Protein AF-A0A3A4VW73-F1 (afdb_monomer_lite)

Radius of gyration: 24.34 Å; chains: 1; bounding box: 75×36×67 Å

Foldseek 3Di:
DPCPPVVVVVVVVVVVVVVVVVVVVVVVVVVVLVVVLVVLLVVLVVLQVQLVVLQVVLVVDPDVVSSVVSPVSSVVSQLSSLLSCLQRNALVSLQVQLVVLVVVAAADEDDPCLLVVLVVSVVSNCVSPPPVRHDDHDSQSSSCSNVSNYHPDPPVPDCPPVVD

Sequence (164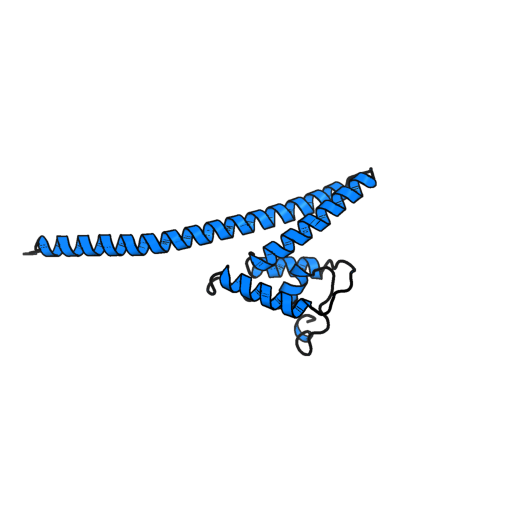 aa):
MNMSSPFVVAIVALVGVALGAIIGHFSAIEQQEQSKLLELRSSAYLLFLRGQAALQESKQQSNLEKAEELESQYRQAVKEARFQIGILGSGDEVNALAEYFLLNPPGVICTATWAVDVEIYKAMRRDLIPRKKEAEVDDARLYYLLWGNCLPPPLAGRDAKLRE

Secondary structure (DSSP, 8-state):
-----HHHHHHHHHHHHHHHHHHHHHHHHHHHHHHHHHHHHHHHHHHHHHHHHHHHHHTT-S-HHHHHHHHHHHHHHHHHHHHHHHHHS-HHHHHHHHHHHHHS----PPPTTHHHHHHHHHHHHHHHS-TTT-PPPPHHHHHHHHTTTSPPP--TTTGGGS--

pLDDT: mean 76.46, std 13.59, range [41.16, 96.38]

Structure (mmCIF, N/CA/C/O backbone):
data_AF-A0A3A4VW73-F1
#
_entry.id   AF-A0A3A4VW73-F1
#
loop_
_atom_site.group_PDB
_atom_site.id
_atom_site.type_symbol
_atom_site.label_atom_id
_atom_site.label_alt_id
_atom_site.label_comp_id
_atom_site.label_asym_id
_atom_site.label_entity_id
_atom_site.label_seq_id
_atom_site.pdbx_PDB_ins_code
_atom_site.Cartn_x
_atom_site.Cartn_y
_atom_site.Cartn_z
_atom_site.occupancy
_atom_site.B_iso_or_equiv
_atom_site.auth_seq_id
_atom_site.auth_comp_id
_atom_site.auth_asym_id
_atom_site.auth_atom_id
_atom_site.pdbx_PDB_model_num
ATOM 1 N N . MET A 1 1 ? 53.398 -2.207 -35.790 1.00 44.50 1 MET A N 1
ATOM 2 C CA . MET A 1 1 ? 53.085 -0.761 -35.818 1.00 44.50 1 MET A CA 1
ATOM 3 C C . MET A 1 1 ? 51.575 -0.623 -35.718 1.00 44.50 1 MET A C 1
ATOM 5 O O . MET A 1 1 ? 50.888 -0.899 -36.690 1.00 44.50 1 MET A O 1
ATOM 9 N N . ASN A 1 2 ? 51.057 -0.309 -34.528 1.00 50.91 2 ASN A N 1
ATOM 10 C CA . ASN A 1 2 ? 49.620 -0.129 -34.314 1.00 50.91 2 ASN A CA 1
ATOM 11 C C . ASN A 1 2 ? 49.225 1.259 -34.809 1.00 50.91 2 ASN A C 1
ATOM 13 O O . ASN A 1 2 ? 49.381 2.252 -34.107 1.00 50.91 2 ASN A O 1
ATOM 17 N N . MET A 1 3 ? 48.758 1.321 -36.051 1.00 49.94 3 MET A N 1
ATOM 18 C CA . MET A 1 3 ? 48.235 2.536 -36.657 1.00 49.94 3 MET A CA 1
ATOM 19 C C . MET A 1 3 ? 46.752 2.657 -36.290 1.00 49.94 3 MET A C 1
ATOM 21 O O . MET A 1 3 ? 45.869 2.439 -37.115 1.00 49.94 3 MET A O 1
ATOM 25 N N . SER A 1 4 ? 46.456 2.951 -35.021 1.00 58.59 4 SER A N 1
ATOM 26 C CA . SER A 1 4 ? 45.119 3.402 -34.631 1.00 58.59 4 SER A CA 1
ATOM 27 C C . SER A 1 4 ? 44.934 4.809 -35.193 1.00 58.59 4 SER A C 1
ATOM 29 O O . SER A 1 4 ? 45.374 5.787 -34.591 1.00 58.59 4 SER A O 1
ATOM 31 N N . SER A 1 5 ? 44.362 4.899 -36.397 1.00 76.06 5 SER A N 1
ATOM 32 C CA . SER A 1 5 ? 44.056 6.174 -37.046 1.00 76.06 5 SER A CA 1
ATOM 33 C C . SER A 1 5 ? 43.232 7.048 -36.088 1.00 76.06 5 SER A C 1
ATOM 35 O O . SER A 1 5 ? 42.211 6.572 -35.579 1.00 76.06 5 SER A O 1
ATOM 37 N N . PRO A 1 6 ? 43.627 8.310 -35.830 1.00 77.31 6 PRO A N 1
ATOM 38 C CA . PRO A 1 6 ? 42.919 9.204 -34.905 1.00 77.31 6 PRO A CA 1
ATOM 39 C C . PRO A 1 6 ? 41.443 9.397 -35.286 1.00 77.31 6 PRO A C 1
ATOM 41 O O . PRO A 1 6 ? 40.603 9.643 -34.426 1.00 77.31 6 PRO A O 1
ATOM 44 N N . PHE A 1 7 ? 41.105 9.196 -36.562 1.00 76.62 7 PHE A N 1
ATOM 45 C CA . PHE A 1 7 ? 39.735 9.191 -37.065 1.00 76.62 7 PHE A CA 1
ATOM 46 C C . PHE A 1 7 ? 38.893 8.024 -36.522 1.00 76.62 7 PHE A C 1
ATOM 48 O O . PHE A 1 7 ? 37.744 8.216 -36.134 1.00 76.62 7 PHE A O 1
ATOM 55 N N . VAL A 1 8 ? 39.469 6.820 -36.427 1.00 76.81 8 VAL A N 1
ATOM 56 C CA . VAL A 1 8 ? 38.787 5.642 -35.862 1.00 76.81 8 VAL A CA 1
ATOM 57 C C . VAL A 1 8 ? 38.540 5.844 -34.368 1.00 76.81 8 VAL A C 1
ATOM 59 O O . VAL A 1 8 ? 37.452 5.552 -33.881 1.00 76.81 8 VAL A O 1
ATOM 62 N N . VAL A 1 9 ? 39.514 6.416 -33.653 1.00 79.50 9 VAL A N 1
ATOM 63 C CA . VAL A 1 9 ? 39.369 6.757 -32.228 1.00 79.50 9 VAL A CA 1
ATOM 64 C C . VAL A 1 9 ? 38.261 7.795 -32.022 1.00 79.50 9 VAL A C 1
ATOM 66 O O . VAL A 1 9 ? 37.429 7.622 -31.135 1.00 79.50 9 VAL A O 1
ATOM 69 N N . ALA A 1 10 ? 38.198 8.830 -32.866 1.00 78.75 10 ALA A N 1
ATOM 70 C CA . ALA A 1 10 ? 37.158 9.854 -32.796 1.00 78.75 10 ALA A CA 1
ATOM 71 C C . ALA A 1 10 ? 35.751 9.281 -33.034 1.00 78.75 10 ALA A C 1
ATOM 73 O O . ALA A 1 10 ? 34.837 9.598 -32.280 1.00 78.75 10 ALA A O 1
ATOM 74 N N . ILE A 1 11 ? 35.577 8.395 -34.023 1.00 79.12 11 ILE A N 1
ATOM 75 C CA . ILE A 1 11 ? 34.285 7.739 -34.287 1.00 79.12 11 ILE A CA 1
ATOM 76 C C . ILE A 1 11 ? 33.868 6.858 -33.107 1.00 79.12 11 ILE A C 1
ATOM 78 O O . ILE A 1 11 ? 32.727 6.940 -32.659 1.00 79.12 11 ILE A O 1
ATOM 82 N N . VAL A 1 12 ? 34.784 6.043 -32.575 1.00 78.44 12 VAL A N 1
ATOM 83 C CA . VAL A 1 12 ? 34.495 5.170 -31.427 1.00 78.44 12 VAL A CA 1
ATOM 84 C C . VAL A 1 12 ? 34.120 5.991 -30.193 1.00 78.44 12 VAL A C 1
ATOM 86 O O . VAL A 1 12 ? 33.160 5.645 -29.507 1.00 78.44 12 VAL A O 1
ATOM 89 N N . ALA A 1 13 ? 34.811 7.104 -29.934 1.00 77.06 13 ALA A N 1
ATOM 90 C CA . ALA A 1 13 ? 34.469 8.008 -28.839 1.00 77.06 13 ALA A CA 1
ATOM 91 C C . ALA A 1 13 ? 33.074 8.630 -29.021 1.00 77.06 13 ALA A C 1
ATOM 93 O O . ALA A 1 13 ? 32.289 8.661 -28.076 1.00 77.06 13 ALA A O 1
ATOM 94 N N . LEU A 1 14 ? 32.730 9.069 -30.235 1.00 77.31 14 LEU A N 1
ATOM 95 C CA . LEU A 1 14 ? 31.435 9.689 -30.539 1.00 77.31 14 LEU A CA 1
ATOM 96 C C . LEU A 1 14 ? 30.279 8.687 -30.394 1.00 77.31 14 LEU A C 1
ATOM 98 O O . LEU A 1 14 ? 29.262 8.996 -29.774 1.00 77.31 14 LEU A O 1
ATOM 102 N N . VAL A 1 15 ? 30.466 7.460 -30.890 1.00 82.06 15 VAL A N 1
ATOM 103 C CA . VAL A 1 15 ? 29.509 6.358 -30.714 1.00 82.06 15 VAL A CA 1
ATOM 104 C C . VAL A 1 15 ? 29.377 5.982 -29.236 1.00 82.06 15 VAL A C 1
ATOM 106 O O . VAL A 1 15 ? 28.262 5.801 -28.756 1.00 82.06 15 VAL A O 1
ATOM 109 N N . GLY A 1 16 ? 30.485 5.919 -28.492 1.00 74.25 16 GLY A N 1
ATOM 110 C CA . GLY A 1 16 ? 30.476 5.641 -27.055 1.00 74.25 16 GLY A CA 1
ATOM 111 C C . GLY A 1 16 ? 29.706 6.688 -26.247 1.00 74.25 16 GLY A C 1
ATOM 112 O O . GLY A 1 16 ? 28.894 6.328 -25.397 1.00 74.25 16 GLY A O 1
ATOM 113 N N . VAL A 1 17 ? 29.893 7.977 -26.550 1.00 79.69 17 VAL A N 1
ATOM 114 C CA . VAL A 1 17 ? 29.151 9.078 -25.910 1.00 79.69 17 VAL A CA 1
ATOM 115 C C . VAL A 1 17 ? 27.664 9.023 -26.266 1.00 79.69 17 VAL A C 1
ATOM 117 O O . VAL A 1 17 ? 26.825 9.152 -25.376 1.00 79.69 17 VAL A O 1
ATOM 120 N N . ALA A 1 18 ? 27.321 8.781 -27.535 1.00 79.00 18 ALA A N 1
ATOM 121 C CA . ALA A 1 18 ? 25.930 8.675 -27.971 1.00 79.00 18 ALA A CA 1
ATOM 122 C C . ALA A 1 18 ? 25.205 7.490 -27.307 1.00 79.00 18 ALA A C 1
ATOM 124 O O . ALA A 1 18 ? 24.112 7.659 -26.770 1.00 79.00 18 ALA A O 1
ATOM 125 N N . LEU A 1 19 ? 25.830 6.308 -27.274 1.00 79.06 19 LEU A N 1
ATOM 126 C CA . LEU A 1 19 ? 25.279 5.130 -26.599 1.00 79.06 19 LEU A CA 1
ATOM 127 C C . LEU A 1 19 ? 25.164 5.340 -25.085 1.00 79.06 19 LEU A C 1
ATOM 129 O O . LEU A 1 19 ? 24.137 5.000 -24.501 1.00 79.06 19 LEU A O 1
ATOM 133 N N . GLY A 1 20 ? 26.179 5.939 -24.455 1.00 75.75 20 GLY A N 1
ATOM 134 C CA . GLY A 1 20 ? 26.157 6.263 -23.029 1.00 75.75 20 GLY A CA 1
ATOM 135 C C . GLY A 1 20 ? 25.024 7.224 -22.660 1.00 75.75 20 GLY A C 1
ATOM 136 O O . GLY A 1 20 ? 24.327 6.993 -21.674 1.00 75.75 20 GLY A O 1
ATOM 137 N N . ALA A 1 21 ? 24.782 8.252 -23.479 1.00 78.81 21 ALA A N 1
ATOM 138 C CA . ALA A 1 21 ? 23.681 9.193 -23.278 1.00 78.81 21 ALA A CA 1
ATOM 139 C C . ALA A 1 21 ? 22.305 8.518 -23.415 1.00 78.81 21 ALA A C 1
ATOM 141 O O . ALA A 1 21 ? 21.418 8.768 -22.600 1.00 78.81 21 ALA A O 1
ATOM 142 N N . ILE A 1 22 ? 22.139 7.626 -24.400 1.00 80.88 22 ILE A N 1
ATOM 143 C CA . ILE A 1 22 ? 20.892 6.874 -24.602 1.00 80.88 22 ILE A CA 1
ATOM 144 C C . ILE A 1 22 ? 20.622 5.952 -23.406 1.00 80.88 22 ILE A C 1
ATOM 146 O O . ILE A 1 22 ? 19.542 6.011 -22.820 1.00 80.88 22 ILE A O 1
ATOM 150 N N . ILE A 1 23 ? 21.602 5.136 -23.005 1.00 82.69 23 ILE A N 1
ATOM 151 C CA . ILE A 1 23 ? 21.464 4.218 -21.862 1.00 82.69 23 ILE A CA 1
ATOM 152 C C . ILE A 1 23 ? 21.190 5.004 -20.572 1.00 82.69 23 ILE A C 1
ATOM 154 O O . ILE A 1 23 ? 20.304 4.634 -19.802 1.00 82.69 23 ILE A O 1
ATOM 158 N N . GLY A 1 24 ? 21.905 6.112 -20.358 1.00 76.75 24 GLY A N 1
ATOM 159 C CA . GLY A 1 24 ? 21.711 6.983 -19.201 1.00 76.75 24 GLY A CA 1
ATOM 160 C C . GLY A 1 24 ? 20.307 7.585 -19.137 1.00 76.75 24 GLY A C 1
ATOM 161 O O . GLY A 1 24 ? 19.707 7.602 -18.066 1.00 76.75 24 GLY A O 1
ATOM 162 N N . HIS A 1 25 ? 19.748 8.016 -20.272 1.00 82.81 25 HIS A N 1
ATOM 163 C CA . HIS A 1 25 ? 18.395 8.573 -20.329 1.00 82.81 25 HIS A CA 1
ATOM 164 C C . HIS A 1 25 ? 17.326 7.549 -19.927 1.00 82.81 25 HIS A C 1
ATOM 166 O O . HIS A 1 25 ? 16.508 7.830 -19.051 1.00 82.81 25 HIS A O 1
ATOM 172 N N . PHE A 1 26 ? 17.364 6.343 -20.504 1.00 81.56 26 PHE A N 1
ATOM 173 C CA . PHE A 1 26 ? 16.413 5.284 -20.150 1.00 81.56 26 PHE A CA 1
ATOM 174 C C . PHE A 1 26 ? 16.567 4.834 -18.693 1.00 81.56 26 PHE A C 1
ATOM 176 O O . PHE A 1 26 ? 15.569 4.670 -17.994 1.00 81.56 26 PHE A O 1
ATOM 183 N N . SER A 1 27 ? 17.805 4.708 -18.205 1.00 80.31 27 SER A N 1
ATOM 184 C CA . SER A 1 27 ? 18.061 4.360 -16.804 1.00 80.31 27 SER A CA 1
ATOM 185 C C . SER A 1 27 ? 17.553 5.430 -15.833 1.00 80.31 27 SER A C 1
ATOM 187 O O . SER A 1 27 ? 17.096 5.086 -14.745 1.00 80.31 27 SER A O 1
ATOM 189 N N . ALA A 1 28 ? 17.640 6.713 -16.194 1.00 83.56 28 ALA A N 1
ATOM 190 C CA . ALA A 1 28 ? 17.159 7.807 -15.355 1.00 83.56 28 ALA A CA 1
ATOM 191 C C . ALA A 1 28 ? 15.626 7.821 -15.254 1.00 83.56 28 ALA A C 1
ATOM 193 O O . ALA A 1 28 ? 15.095 7.999 -14.159 1.00 83.56 28 ALA A O 1
ATOM 194 N N . ILE A 1 29 ? 14.919 7.575 -16.366 1.00 83.69 29 ILE A N 1
ATOM 195 C CA . ILE A 1 29 ? 13.452 7.450 -16.371 1.00 83.69 29 ILE A CA 1
ATOM 196 C C . ILE A 1 29 ? 13.019 6.292 -15.467 1.00 83.69 29 ILE A C 1
ATOM 198 O O . ILE A 1 29 ? 12.178 6.481 -14.590 1.00 83.69 29 ILE A O 1
ATOM 202 N N . GLU A 1 30 ? 13.648 5.122 -15.609 1.00 83.00 30 GLU A N 1
ATOM 203 C CA . GLU A 1 30 ? 13.308 3.954 -14.792 1.00 83.00 30 GLU A CA 1
ATOM 204 C C . GLU A 1 30 ? 13.550 4.213 -13.292 1.00 83.00 30 GLU A C 1
ATOM 206 O O . GLU A 1 30 ? 12.731 3.841 -12.450 1.00 83.00 30 GLU A O 1
ATOM 211 N N . GLN A 1 31 ? 14.646 4.892 -12.933 1.00 83.62 31 GLN A N 1
ATOM 212 C CA . GLN A 1 31 ? 14.917 5.276 -11.543 1.00 83.62 31 GLN A CA 1
ATOM 213 C C . GLN A 1 31 ? 13.895 6.282 -11.001 1.00 83.62 31 GLN A C 1
ATOM 215 O O . GLN A 1 31 ? 13.510 6.195 -9.831 1.00 83.62 31 GLN A O 1
ATOM 220 N N . GLN A 1 32 ? 13.440 7.223 -11.829 1.00 85.06 32 GLN A N 1
ATOM 221 C CA . GLN A 1 32 ? 12.442 8.215 -11.439 1.00 85.06 32 GLN A CA 1
ATOM 222 C C . GLN A 1 32 ? 11.077 7.564 -11.185 1.00 85.06 32 GLN A C 1
ATOM 224 O O . GLN A 1 32 ? 10.440 7.847 -10.169 1.00 85.06 32 GLN A O 1
ATOM 229 N N . GLU A 1 33 ? 10.650 6.655 -12.064 1.00 84.38 33 GLU A N 1
ATOM 230 C CA . GLU A 1 33 ? 9.419 5.879 -11.890 1.00 84.38 33 GLU A CA 1
ATOM 231 C C . GLU A 1 33 ? 9.475 5.012 -10.627 1.00 84.38 33 GLU A C 1
ATOM 233 O O . GLU A 1 33 ? 8.546 5.034 -9.817 1.00 84.38 33 GLU A O 1
ATOM 238 N N . GLN A 1 34 ? 10.593 4.313 -10.399 1.00 83.56 34 GLN A N 1
ATOM 239 C CA . GLN A 1 34 ? 10.781 3.496 -9.197 1.00 83.56 34 GLN A CA 1
ATOM 240 C C . GLN A 1 34 ? 10.775 4.333 -7.916 1.00 83.56 34 GLN A C 1
ATOM 242 O O . GLN A 1 34 ? 10.160 3.928 -6.930 1.00 83.56 34 GLN A O 1
ATOM 247 N N . SER A 1 35 ? 11.413 5.504 -7.930 1.00 85.75 35 SER A N 1
ATOM 248 C CA . SER A 1 35 ? 11.435 6.415 -6.779 1.00 85.75 35 SER A CA 1
ATOM 249 C C . SER A 1 35 ? 10.037 6.931 -6.449 1.00 85.75 35 SER A C 1
ATOM 251 O O . SER A 1 35 ? 9.641 6.923 -5.286 1.00 85.75 35 SER A O 1
ATOM 253 N N . LYS A 1 36 ? 9.250 7.300 -7.467 1.00 88.06 36 LYS A N 1
ATOM 254 C CA . LYS A 1 36 ? 7.865 7.748 -7.281 1.00 88.06 36 LYS A CA 1
ATOM 255 C C . LYS A 1 36 ? 6.968 6.628 -6.754 1.00 88.06 36 LYS A C 1
ATOM 257 O O . LYS A 1 36 ? 6.148 6.857 -5.870 1.00 88.06 36 LYS A O 1
ATOM 262 N N . LEU A 1 37 ? 7.132 5.406 -7.262 1.00 85.81 37 LEU A N 1
ATOM 263 C CA . LEU A 1 37 ? 6.401 4.246 -6.753 1.00 85.81 37 LEU A CA 1
ATOM 264 C C . LEU A 1 37 ? 6.769 3.950 -5.291 1.00 85.81 37 LEU A C 1
ATOM 266 O O . LEU A 1 37 ? 5.885 3.677 -4.481 1.00 85.81 37 LEU A O 1
ATOM 270 N N . LEU A 1 38 ? 8.056 4.030 -4.942 1.00 86.81 38 LEU A N 1
ATOM 271 C CA . LEU A 1 38 ? 8.536 3.852 -3.572 1.00 86.81 38 LEU A CA 1
ATOM 272 C C . LEU A 1 38 ? 7.959 4.919 -2.630 1.00 86.81 38 LEU A C 1
ATOM 274 O O . LEU A 1 38 ? 7.508 4.589 -1.536 1.00 86.81 38 LEU A O 1
ATOM 278 N N . GLU A 1 39 ? 7.931 6.178 -3.061 1.00 89.62 39 GLU A N 1
ATOM 279 C CA . GLU A 1 39 ? 7.326 7.282 -2.313 1.00 89.62 39 GLU A CA 1
ATOM 280 C C . GLU A 1 39 ? 5.844 7.009 -2.021 1.00 89.62 39 GLU A C 1
ATOM 282 O O . GLU A 1 39 ? 5.426 7.027 -0.860 1.00 89.62 39 GLU A O 1
ATOM 287 N N . LEU A 1 40 ? 5.063 6.657 -3.048 1.00 89.19 40 LEU A N 1
ATOM 288 C CA . LEU A 1 40 ? 3.647 6.317 -2.894 1.00 89.19 40 LEU A CA 1
ATOM 289 C C . LEU A 1 40 ? 3.435 5.127 -1.941 1.00 89.19 40 LEU A C 1
ATOM 291 O O . LEU A 1 40 ? 2.569 5.188 -1.067 1.00 89.19 40 LEU A O 1
ATOM 295 N N . ARG A 1 41 ? 4.257 4.075 -2.051 1.00 87.81 41 ARG A N 1
ATOM 296 C CA . ARG A 1 41 ? 4.248 2.928 -1.123 1.00 87.81 41 ARG A CA 1
ATOM 297 C C . ARG A 1 41 ? 4.529 3.355 0.313 1.00 87.81 41 ARG A C 1
ATOM 299 O O . ARG A 1 41 ? 3.773 3.015 1.216 1.00 87.81 41 ARG A O 1
ATOM 306 N N . SER A 1 42 ? 5.589 4.136 0.522 1.00 87.56 42 SER A N 1
ATOM 307 C CA . SER A 1 42 ? 5.973 4.626 1.849 1.00 87.56 42 SER A CA 1
ATOM 308 C C . SER A 1 42 ? 4.865 5.449 2.504 1.00 87.56 42 SER A C 1
ATOM 310 O O . SER A 1 42 ? 4.604 5.286 3.694 1.00 87.56 42 SER A O 1
ATOM 312 N N . SER A 1 43 ? 4.155 6.266 1.719 1.00 92.69 43 SER A N 1
ATOM 313 C CA . SER A 1 43 ? 3.008 7.040 2.191 1.00 92.69 43 SER A CA 1
ATOM 314 C C . SER A 1 43 ? 1.888 6.120 2.684 1.00 92.69 43 SER A C 1
ATOM 316 O O . SER A 1 43 ? 1.393 6.284 3.802 1.00 92.69 43 SER A O 1
ATOM 318 N N . ALA A 1 44 ? 1.564 5.083 1.904 1.00 89.50 44 ALA A N 1
ATOM 319 C CA . ALA A 1 44 ? 0.570 4.081 2.278 1.00 89.50 44 ALA A CA 1
ATOM 320 C C . ALA A 1 44 ? 0.960 3.327 3.564 1.00 89.50 44 ALA A C 1
ATOM 322 O O . ALA A 1 44 ? 0.124 3.120 4.447 1.00 89.50 44 ALA A O 1
ATOM 323 N N . TYR A 1 45 ? 2.237 2.963 3.718 1.00 87.62 45 TYR A N 1
ATOM 324 C CA . TYR A 1 45 ? 2.729 2.283 4.923 1.00 87.62 45 TYR A CA 1
ATOM 325 C C . TYR A 1 45 ? 2.672 3.186 6.153 1.00 87.62 45 TYR A C 1
ATOM 327 O O . TYR A 1 45 ? 2.231 2.753 7.216 1.00 87.62 45 TYR A O 1
ATOM 335 N N . LEU A 1 46 ? 3.069 4.453 6.021 1.00 90.75 46 LEU A N 1
ATOM 336 C CA . LEU A 1 46 ? 2.974 5.423 7.110 1.00 90.75 46 LEU A CA 1
ATOM 337 C C . LEU A 1 46 ? 1.521 5.643 7.535 1.00 90.75 46 LEU A C 1
ATOM 339 O O . LEU A 1 46 ? 1.251 5.755 8.730 1.00 90.75 46 LEU A O 1
ATOM 343 N N . LEU A 1 47 ? 0.582 5.663 6.586 1.00 92.12 47 LEU A N 1
ATOM 344 C CA . LEU A 1 47 ? -0.842 5.758 6.889 1.00 92.12 47 LEU A CA 1
ATOM 345 C C . LEU A 1 47 ? -1.338 4.534 7.674 1.00 92.12 47 LEU A C 1
ATOM 347 O O . LEU A 1 47 ? -2.026 4.695 8.683 1.00 92.12 47 LEU A O 1
ATOM 351 N N . PHE A 1 48 ? -0.924 3.324 7.280 1.00 87.12 48 PHE A N 1
ATOM 352 C CA . PHE A 1 48 ? -1.235 2.098 8.021 1.00 87.12 48 PHE A CA 1
ATOM 353 C C . PHE A 1 48 ? -0.683 2.140 9.452 1.00 87.12 48 PHE A C 1
ATOM 355 O O . PHE A 1 48 ? -1.419 1.889 10.407 1.00 87.12 48 PHE A O 1
ATOM 362 N N . LEU A 1 49 ? 0.594 2.504 9.614 1.00 87.44 49 LEU A N 1
ATOM 363 C CA . LEU A 1 49 ? 1.256 2.589 10.920 1.00 87.44 49 LEU A CA 1
ATOM 364 C C . LEU A 1 49 ? 0.609 3.638 11.831 1.00 87.44 49 LEU A C 1
ATOM 366 O O . LEU A 1 49 ? 0.432 3.381 13.019 1.00 87.44 49 LEU A O 1
ATOM 370 N N . ARG A 1 50 ? 0.201 4.791 11.284 1.00 91.06 50 ARG A N 1
ATOM 371 C CA . ARG A 1 50 ? -0.560 5.809 12.028 1.00 91.06 50 ARG A CA 1
ATOM 372 C C . ARG A 1 50 ? -1.899 5.270 12.514 1.00 91.06 50 ARG A C 1
ATOM 374 O O . ARG A 1 50 ? -2.248 5.490 13.668 1.00 91.06 50 ARG A O 1
ATOM 381 N N . GLY A 1 51 ? -2.611 4.527 11.667 1.00 87.88 51 GLY A N 1
ATOM 382 C CA . GLY A 1 51 ? -3.830 3.837 12.075 1.00 87.88 51 GLY A CA 1
ATOM 383 C C . GLY A 1 51 ? -3.569 2.887 13.245 1.00 87.88 51 GLY A C 1
ATOM 384 O O . GLY A 1 51 ? -4.243 2.974 14.268 1.00 87.88 51 GLY A O 1
ATOM 385 N N . GLN A 1 52 ? -2.563 2.016 13.133 1.00 85.12 52 GLN A N 1
ATOM 386 C CA . GLN A 1 52 ? -2.202 1.071 14.200 1.00 85.12 52 GLN A CA 1
ATOM 387 C C . GLN A 1 52 ? -1.816 1.777 15.510 1.00 85.12 52 GLN A C 1
ATOM 389 O O . GLN A 1 52 ? -2.227 1.338 16.584 1.00 85.12 52 GLN A O 1
ATOM 394 N N . ALA A 1 53 ? -1.089 2.894 15.428 1.00 88.94 53 ALA A N 1
ATOM 395 C CA . ALA A 1 53 ? -0.761 3.717 16.589 1.00 88.94 53 ALA A CA 1
ATOM 396 C C . ALA A 1 53 ? -2.024 4.287 17.258 1.00 88.94 53 ALA A C 1
ATOM 398 O O . ALA A 1 53 ? -2.165 4.161 18.472 1.00 88.94 53 ALA A O 1
ATOM 399 N N . ALA A 1 54 ? -2.977 4.815 16.479 1.00 89.56 54 ALA A N 1
ATOM 400 C CA . ALA A 1 54 ? -4.254 5.307 17.001 1.00 89.56 54 ALA A CA 1
ATOM 401 C C . ALA A 1 54 ? -5.063 4.193 17.691 1.00 89.56 54 ALA A C 1
ATOM 403 O O . ALA A 1 54 ? -5.619 4.404 18.767 1.00 89.56 54 ALA A O 1
ATOM 404 N N . LEU A 1 55 ? -5.074 2.975 17.134 1.00 90.25 55 LEU A N 1
ATOM 405 C CA . LEU A 1 55 ? -5.710 1.827 17.788 1.00 90.25 55 LEU A CA 1
ATOM 406 C C . LEU A 1 55 ? -5.035 1.493 19.123 1.00 90.25 55 LEU A C 1
ATOM 408 O O . LEU A 1 55 ? -5.721 1.235 20.111 1.00 90.25 55 LEU A O 1
ATOM 412 N N . GLN A 1 56 ? -3.704 1.487 19.173 1.00 86.25 56 GLN A N 1
ATOM 413 C CA . GLN A 1 56 ? -2.976 1.221 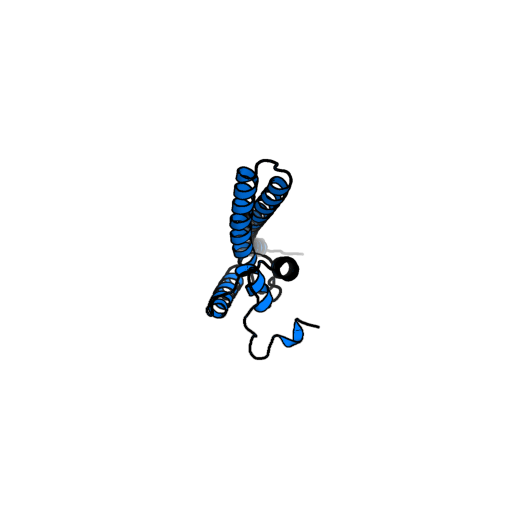20.412 1.00 86.25 56 GLN A CA 1
ATOM 414 C C . GLN A 1 56 ? -3.235 2.303 21.469 1.00 86.25 56 GLN A C 1
ATOM 416 O O . GLN A 1 56 ? -3.424 1.967 22.637 1.00 86.25 56 GLN A O 1
ATOM 421 N N . GLU A 1 57 ? -3.300 3.570 21.059 1.00 91.81 57 GLU A N 1
ATOM 422 C CA . GLU A 1 57 ? -3.637 4.696 21.932 1.00 91.81 57 GLU A CA 1
ATOM 423 C C . GLU A 1 57 ? -5.079 4.596 22.451 1.00 91.81 57 GLU A C 1
ATOM 425 O O . GLU A 1 57 ? -5.310 4.777 23.646 1.00 91.81 57 GLU A O 1
ATOM 430 N N . SER A 1 58 ? -6.039 4.205 21.600 1.00 92.69 58 SER A N 1
ATOM 431 C CA . SER A 1 58 ? -7.443 4.024 22.007 1.00 92.69 58 SER A CA 1
ATOM 432 C C . SER A 1 58 ? -7.585 3.019 23.154 1.00 92.69 58 SER A C 1
ATOM 434 O O . SER A 1 58 ? -8.324 3.257 24.104 1.00 92.69 58 SER A O 1
ATOM 436 N N . LYS A 1 59 ? -6.795 1.935 23.126 1.00 89.25 59 LYS A N 1
ATOM 437 C CA . LYS A 1 59 ? -6.805 0.879 24.150 1.00 89.25 59 LYS A CA 1
ATOM 438 C C . LYS A 1 59 ? -6.246 1.332 25.498 1.00 89.25 59 LYS A C 1
ATOM 440 O O . LYS A 1 59 ? -6.486 0.671 26.503 1.00 89.25 59 LYS A O 1
ATOM 445 N N . GLN A 1 60 ? -5.466 2.410 25.519 1.00 93.19 60 GLN A N 1
ATOM 446 C CA . GLN A 1 60 ? -4.871 2.973 26.733 1.00 93.19 60 GLN A CA 1
ATOM 447 C C . GLN A 1 60 ? -5.703 4.128 27.304 1.00 93.19 60 GLN A C 1
ATOM 449 O O . GLN A 1 60 ? -5.395 4.637 28.381 1.00 93.19 60 GLN A O 1
ATOM 454 N N . GLN A 1 61 ? -6.748 4.550 26.593 1.00 93.88 61 GLN A N 1
ATOM 455 C CA . GLN A 1 61 ? -7.535 5.717 26.939 1.00 93.88 61 GLN A CA 1
ATOM 456 C C . GLN A 1 61 ? -8.653 5.365 27.929 1.00 93.88 61 GLN A C 1
ATOM 458 O O . GLN A 1 61 ? -9.425 4.433 27.720 1.00 93.88 61 GLN A O 1
ATOM 463 N N . SER A 1 62 ? -8.762 6.140 29.009 1.00 92.31 62 SER A N 1
ATOM 464 C CA . SER A 1 62 ? -9.830 5.992 30.006 1.00 92.31 62 SER A CA 1
ATOM 465 C C . SER A 1 62 ? -11.093 6.776 29.638 1.00 92.31 62 SER A C 1
ATOM 467 O O . SER A 1 62 ? -12.185 6.433 30.090 1.00 92.31 62 SER A O 1
ATOM 469 N N . ASN A 1 63 ? -10.963 7.814 28.806 1.00 96.38 63 ASN A N 1
ATOM 470 C CA . ASN A 1 63 ? -12.095 8.549 28.250 1.00 96.38 63 ASN A CA 1
ATOM 471 C C . ASN A 1 63 ? -12.687 7.817 27.030 1.00 96.38 63 ASN A C 1
ATOM 473 O O . ASN A 1 63 ? -12.061 7.754 25.972 1.00 96.38 63 ASN A O 1
ATOM 477 N N . LEU A 1 64 ? -13.924 7.331 27.169 1.00 93.75 64 LEU A N 1
ATOM 478 C CA . LEU A 1 64 ? -14.650 6.596 26.128 1.00 93.75 64 LEU A CA 1
ATOM 479 C C . LEU A 1 64 ? -14.810 7.378 24.817 1.00 93.75 64 LEU A C 1
ATOM 481 O O . LEU A 1 64 ? -14.599 6.808 23.752 1.00 93.75 64 LEU A O 1
ATOM 485 N N . GLU A 1 65 ? -15.119 8.674 24.878 1.00 95.06 65 GLU A N 1
ATOM 486 C CA . GLU A 1 65 ? -15.293 9.506 23.679 1.00 95.06 65 GLU A CA 1
ATOM 487 C C . GLU A 1 65 ? -13.976 9.617 22.902 1.00 95.06 65 GLU A C 1
ATOM 489 O O . GLU A 1 65 ? -13.935 9.482 21.679 1.00 95.06 65 GLU A O 1
ATOM 494 N N . LYS A 1 66 ? -12.864 9.774 23.629 1.00 94.19 66 LYS A N 1
ATOM 495 C CA . LYS A 1 66 ? -11.538 9.846 23.015 1.00 94.19 66 LYS A CA 1
ATOM 496 C C . LYS A 1 66 ? -11.088 8.493 22.458 1.00 94.19 66 LYS A C 1
ATOM 498 O O . LYS A 1 66 ? -10.442 8.459 21.412 1.00 94.19 66 LYS A O 1
ATOM 503 N N . ALA A 1 67 ? -11.433 7.392 23.125 1.00 91.62 67 ALA A N 1
ATOM 504 C CA . ALA A 1 67 ? -11.180 6.049 22.614 1.00 91.62 67 ALA A CA 1
ATOM 505 C C . ALA A 1 67 ? -11.938 5.805 21.296 1.00 91.62 67 ALA A C 1
ATOM 507 O O . ALA A 1 67 ? -11.337 5.357 20.322 1.00 91.62 67 ALA A O 1
ATOM 508 N N . GLU A 1 68 ? -13.218 6.179 21.228 1.00 91.69 68 GLU A N 1
ATOM 509 C CA . GLU A 1 68 ? -14.042 6.028 20.024 1.00 91.69 68 GLU A CA 1
ATOM 510 C C . GLU A 1 68 ? -13.535 6.888 18.852 1.00 91.69 68 GLU A C 1
ATOM 512 O O . GLU A 1 68 ? -13.473 6.415 17.712 1.00 91.69 68 GLU A O 1
ATOM 517 N N . GLU A 1 69 ? -13.105 8.124 19.125 1.00 94.12 69 GLU A N 1
ATOM 518 C CA . GLU A 1 69 ? -12.477 8.996 18.126 1.00 94.12 69 GLU A CA 1
ATOM 519 C C . GLU A 1 69 ? -11.221 8.341 17.525 1.00 94.12 69 GLU A C 1
ATOM 521 O O . GLU A 1 69 ? -11.074 8.272 16.303 1.00 94.12 69 GLU A O 1
ATOM 526 N N . LEU A 1 70 ? -10.334 7.812 18.375 1.00 91.75 70 LEU A N 1
ATOM 527 C CA . LEU A 1 70 ? -9.100 7.143 17.957 1.00 91.75 70 LEU A CA 1
ATOM 528 C C . LEU A 1 70 ? -9.375 5.853 17.174 1.00 91.75 70 LEU A C 1
ATOM 530 O O . LEU A 1 70 ? -8.724 5.591 16.160 1.00 91.75 70 LEU A O 1
ATOM 534 N N . GLU A 1 71 ? -10.373 5.067 17.578 1.00 88.81 71 GLU A N 1
ATOM 535 C CA . GLU A 1 71 ? -10.799 3.904 16.799 1.00 88.81 71 GLU A CA 1
ATOM 536 C C . GLU A 1 71 ? -11.367 4.295 15.428 1.00 88.81 71 GLU A C 1
ATOM 538 O O . GLU A 1 71 ? -11.150 3.591 14.438 1.00 88.81 71 GLU A O 1
ATOM 543 N N . SER A 1 72 ? -12.089 5.414 15.340 1.00 88.38 72 SER A N 1
ATOM 544 C CA . SER A 1 72 ? -12.582 5.943 14.067 1.00 88.38 72 SER A CA 1
ATOM 545 C C . SER A 1 72 ? -11.426 6.340 13.145 1.00 88.38 72 SER A C 1
ATOM 547 O O . SER A 1 72 ? -11.401 5.943 11.975 1.00 88.38 72 SER A O 1
ATOM 549 N N . GLN A 1 73 ? -10.415 7.026 13.691 1.00 90.06 73 GLN A N 1
ATOM 550 C CA . GLN A 1 73 ? -9.184 7.364 12.970 1.00 90.06 73 GLN A CA 1
ATOM 551 C C . GLN A 1 73 ? -8.450 6.107 12.487 1.00 90.06 73 GLN A C 1
ATOM 553 O O . GLN A 1 73 ? -8.052 6.044 11.322 1.00 90.06 73 GLN A O 1
ATOM 558 N N . TYR A 1 74 ? -8.337 5.075 13.333 1.00 88.31 74 TYR A N 1
ATOM 559 C CA . TYR A 1 74 ? -7.804 3.767 12.942 1.00 88.31 74 TYR A CA 1
ATOM 560 C C . TYR A 1 74 ? -8.577 3.178 11.759 1.00 88.31 74 TYR A C 1
ATOM 562 O O . TYR A 1 74 ? -7.969 2.829 10.746 1.00 88.31 74 TYR A O 1
ATOM 570 N N . ARG A 1 75 ? -9.913 3.099 11.847 1.00 85.56 75 ARG A N 1
ATOM 571 C CA . ARG A 1 75 ? -10.755 2.511 10.794 1.00 85.56 75 ARG A CA 1
ATOM 572 C C . ARG A 1 75 ? -10.577 3.231 9.460 1.00 85.56 75 ARG A C 1
ATOM 574 O O . ARG A 1 75 ? -10.454 2.570 8.428 1.00 85.56 75 ARG A O 1
ATOM 581 N N . GLN A 1 76 ? -10.544 4.563 9.471 1.00 88.94 76 GLN A N 1
ATOM 582 C CA . GLN A 1 76 ? -10.364 5.357 8.258 1.00 88.94 76 GLN A CA 1
ATOM 583 C C . GLN A 1 76 ? -8.959 5.186 7.668 1.00 88.94 76 GLN A C 1
ATOM 585 O O . GLN A 1 76 ? -8.836 4.847 6.490 1.00 88.94 76 GLN A O 1
ATOM 590 N N . ALA A 1 77 ? -7.916 5.358 8.485 1.00 87.94 77 ALA A N 1
ATOM 591 C CA . ALA A 1 77 ? -6.529 5.272 8.039 1.00 87.94 77 ALA A CA 1
ATOM 592 C C . ALA A 1 77 ? -6.183 3.870 7.522 1.00 87.94 77 ALA A C 1
ATOM 594 O O . ALA A 1 77 ? -5.585 3.731 6.458 1.00 87.94 77 ALA A O 1
ATOM 595 N N . VAL A 1 78 ? -6.609 2.817 8.226 1.00 85.19 78 VAL A N 1
ATOM 596 C CA . VAL A 1 78 ? -6.368 1.436 7.795 1.00 85.19 78 VAL A CA 1
ATOM 597 C C . VAL A 1 78 ? -7.150 1.103 6.535 1.00 85.19 78 VAL A C 1
ATOM 599 O O . VAL A 1 78 ? -6.585 0.473 5.645 1.00 85.19 78 VAL A O 1
ATOM 602 N N . LYS A 1 79 ? -8.407 1.548 6.402 1.00 85.19 79 LYS A N 1
ATOM 603 C CA . LYS A 1 79 ? -9.166 1.358 5.160 1.00 85.19 79 LYS A CA 1
ATOM 604 C C . LYS A 1 79 ? -8.409 1.952 3.975 1.00 85.19 79 LYS A C 1
ATOM 606 O O . LYS A 1 79 ? -8.171 1.249 2.999 1.00 85.19 79 LYS A O 1
ATOM 611 N N . GLU A 1 80 ? -8.020 3.219 4.064 1.00 88.69 80 GLU A N 1
ATOM 612 C CA . GLU A 1 80 ? -7.319 3.910 2.982 1.00 88.69 80 GLU A CA 1
ATOM 613 C C . GLU A 1 80 ? -5.949 3.285 2.690 1.00 88.69 80 GLU A C 1
ATOM 615 O O . GLU A 1 80 ? -5.630 3.012 1.532 1.00 88.69 80 GLU A O 1
ATOM 620 N N . ALA A 1 81 ? -5.175 2.963 3.728 1.00 87.44 81 ALA A N 1
ATOM 621 C CA . ALA A 1 81 ? -3.878 2.324 3.567 1.00 87.44 81 ALA A CA 1
ATOM 622 C C . ALA A 1 81 ? -3.989 0.948 2.901 1.00 87.44 81 ALA A C 1
ATOM 624 O O . ALA A 1 81 ? -3.212 0.651 2.000 1.00 87.44 81 ALA A O 1
ATOM 625 N N . ARG A 1 82 ? -4.981 0.124 3.269 1.00 85.69 82 ARG A N 1
ATOM 626 C CA . ARG A 1 82 ? -5.238 -1.163 2.602 1.00 85.69 82 ARG A CA 1
ATOM 627 C C . ARG A 1 82 ? -5.493 -0.979 1.109 1.00 85.69 82 ARG A C 1
ATOM 629 O O . ARG A 1 82 ? -4.896 -1.692 0.311 1.00 85.69 82 ARG A O 1
ATOM 636 N N . PHE A 1 83 ? -6.333 -0.015 0.724 1.00 85.25 83 PHE A N 1
ATOM 637 C CA . PHE A 1 83 ? -6.582 0.276 -0.692 1.00 85.25 83 PHE A CA 1
ATOM 638 C C . PHE A 1 83 ? -5.294 0.649 -1.426 1.00 85.25 83 PHE A C 1
ATOM 640 O O . PHE A 1 83 ? -4.995 0.086 -2.478 1.00 85.25 83 PHE A O 1
ATOM 647 N N . GLN A 1 84 ? -4.502 1.552 -0.850 1.00 89.81 84 GLN A N 1
ATOM 648 C CA . GLN A 1 84 ? -3.250 1.990 -1.458 1.00 89.81 84 GLN A CA 1
ATOM 649 C C . GLN A 1 84 ? -2.222 0.853 -1.550 1.00 89.81 84 GLN A C 1
ATOM 651 O O . GLN A 1 84 ? -1.623 0.669 -2.605 1.00 89.81 84 GLN A O 1
ATOM 656 N N . ILE A 1 85 ? -2.055 0.041 -0.501 1.00 85.69 85 ILE A N 1
ATOM 657 C CA . ILE A 1 85 ? -1.147 -1.120 -0.498 1.00 85.69 85 ILE A CA 1
ATOM 658 C C . ILE A 1 85 ? -1.610 -2.171 -1.515 1.00 85.69 85 ILE A C 1
ATOM 660 O O . ILE A 1 85 ? -0.783 -2.745 -2.216 1.00 85.69 85 ILE A O 1
ATOM 664 N N . GLY A 1 86 ? -2.919 -2.368 -1.679 1.00 85.12 86 GLY A N 1
ATOM 665 C CA . GLY A 1 86 ? -3.474 -3.280 -2.683 1.00 85.12 86 GLY A CA 1
ATOM 666 C C . GLY A 1 86 ? -3.126 -2.894 -4.109 1.00 85.12 86 GLY A C 1
ATOM 667 O O . GLY A 1 86 ? -2.918 -3.764 -4.947 1.00 85.12 86 GLY A O 1
ATOM 668 N N . ILE A 1 87 ? -3.001 -1.600 -4.382 1.00 85.00 87 ILE A N 1
ATOM 669 C CA . ILE A 1 87 ? -2.655 -1.081 -5.708 1.00 85.00 87 ILE A CA 1
ATOM 670 C C . ILE A 1 87 ? -1.140 -0.987 -5.890 1.00 85.00 87 ILE A C 1
ATOM 672 O O . ILE A 1 87 ? -0.611 -1.323 -6.944 1.00 85.00 87 ILE A O 1
ATOM 676 N N . LEU A 1 88 ? -0.437 -0.499 -4.872 1.00 87.69 88 LEU A N 1
ATOM 677 C CA . LEU A 1 88 ? 0.948 -0.058 -5.001 1.00 87.69 88 LEU A CA 1
ATOM 678 C C . LEU A 1 88 ? 1.940 -1.090 -4.477 1.00 87.69 88 LEU A C 1
ATOM 680 O O . LEU A 1 88 ? 3.053 -1.158 -4.994 1.00 87.69 88 LEU A O 1
ATOM 684 N N . GLY A 1 89 ? 1.564 -1.873 -3.467 1.00 83.56 89 GLY A N 1
ATOM 685 C CA . GLY A 1 89 ? 2.441 -2.817 -2.779 1.00 83.56 89 GLY A CA 1
ATOM 686 C C . GLY A 1 89 ? 2.912 -3.964 -3.671 1.00 83.56 89 GLY A C 1
ATOM 687 O O . GLY A 1 89 ? 2.283 -4.315 -4.674 1.00 83.56 89 GLY A O 1
ATOM 688 N N . SER A 1 90 ? 4.038 -4.564 -3.307 1.00 83.12 90 SER A N 1
ATOM 689 C CA . SER A 1 90 ? 4.513 -5.826 -3.864 1.00 83.12 90 SER A CA 1
ATOM 690 C C . SER A 1 90 ? 3.492 -6.945 -3.625 1.00 83.12 90 SER A C 1
ATOM 692 O O . SER A 1 90 ? 2.607 -6.833 -2.773 1.00 83.12 90 SER A O 1
ATOM 694 N N . GLY A 1 91 ? 3.599 -8.037 -4.386 1.00 81.69 91 GLY A N 1
ATOM 695 C CA . GLY A 1 91 ? 2.723 -9.186 -4.162 1.00 81.69 91 GLY A CA 1
ATOM 696 C C . GLY A 1 91 ? 2.882 -9.764 -2.754 1.00 81.69 91 GLY A C 1
ATOM 697 O O . GLY A 1 91 ? 1.882 -10.071 -2.114 1.00 81.69 91 GLY A O 1
ATOM 698 N N . ASP A 1 92 ? 4.106 -9.801 -2.222 1.00 80.81 92 ASP A N 1
ATOM 699 C CA . ASP A 1 92 ? 4.388 -10.279 -0.862 1.00 80.81 92 ASP A CA 1
ATOM 700 C C . ASP A 1 92 ? 3.715 -9.418 0.215 1.00 80.81 92 ASP A C 1
ATOM 702 O O . ASP A 1 92 ? 3.135 -9.948 1.160 1.00 80.81 92 ASP A O 1
ATOM 706 N N . GLU A 1 93 ? 3.734 -8.091 0.061 1.00 82.25 93 GLU A N 1
ATOM 707 C CA . GLU A 1 93 ? 3.098 -7.162 1.004 1.00 82.25 93 GLU A CA 1
ATOM 708 C C . GLU A 1 93 ? 1.577 -7.306 0.991 1.00 82.25 93 GLU A C 1
ATOM 710 O O . GLU A 1 93 ? 0.947 -7.362 2.048 1.00 82.25 93 GLU A O 1
ATOM 715 N N . VAL A 1 94 ? 0.983 -7.409 -0.202 1.00 85.00 94 VAL A N 1
ATOM 716 C CA . VAL A 1 94 ? -0.453 -7.668 -0.341 1.00 85.00 94 VAL A CA 1
ATOM 717 C C . VAL A 1 94 ? -0.813 -9.017 0.268 1.00 85.00 94 VAL A C 1
ATOM 719 O O . VAL A 1 94 ? -1.795 -9.114 1.000 1.00 85.00 94 VAL A O 1
ATOM 722 N N . ASN A 1 95 ? -0.005 -10.044 0.015 1.00 82.25 95 ASN A N 1
ATOM 723 C CA . ASN A 1 95 ? -0.235 -11.386 0.525 1.00 82.25 95 ASN A CA 1
ATOM 724 C C . ASN A 1 95 ? -0.178 -11.433 2.054 1.00 82.25 95 ASN A C 1
ATOM 726 O O . ASN A 1 95 ? -1.091 -11.995 2.661 1.00 82.25 95 ASN A O 1
ATOM 730 N N . ALA A 1 96 ? 0.840 -10.821 2.661 1.00 77.62 96 ALA A N 1
ATOM 731 C CA . ALA A 1 96 ? 0.998 -10.758 4.111 1.00 77.62 96 ALA A CA 1
ATOM 732 C C . ALA A 1 96 ? -0.128 -9.954 4.775 1.00 77.62 96 ALA A C 1
ATOM 734 O O . ALA A 1 96 ? -0.672 -10.354 5.805 1.00 77.62 96 ALA A O 1
ATOM 735 N N . LEU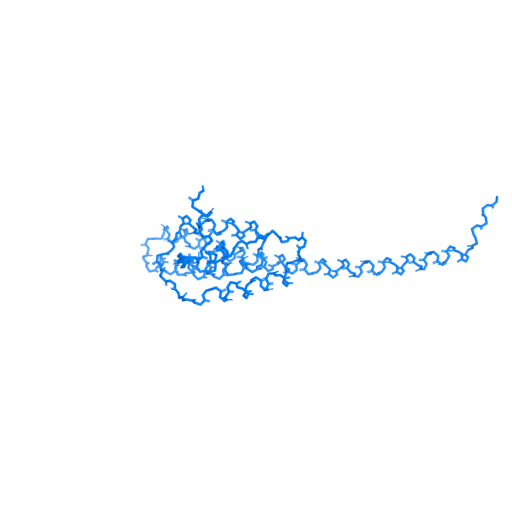 A 1 97 ? -0.518 -8.826 4.175 1.00 80.06 97 LEU A N 1
ATOM 736 C CA . LEU A 1 97 ? -1.565 -7.981 4.735 1.00 80.06 97 LEU A CA 1
ATOM 737 C C . LEU A 1 97 ? -2.954 -8.624 4.580 1.00 80.06 97 LEU A C 1
ATOM 739 O O . LEU A 1 97 ? -3.761 -8.559 5.505 1.00 80.06 97 LEU A O 1
ATOM 743 N N . ALA A 1 98 ? -3.220 -9.306 3.463 1.00 82.81 98 ALA A N 1
ATOM 744 C CA . ALA A 1 98 ? -4.444 -10.083 3.277 1.00 82.81 98 ALA A CA 1
ATOM 745 C C . ALA A 1 98 ? -4.562 -11.210 4.314 1.00 82.81 98 ALA A C 1
ATOM 747 O O . ALA A 1 98 ? -5.632 -11.407 4.885 1.00 82.81 98 ALA A O 1
ATOM 748 N N . GLU A 1 99 ? -3.462 -11.907 4.609 1.00 80.69 99 GLU A N 1
ATOM 749 C CA . GLU A 1 99 ? -3.411 -12.956 5.633 1.00 80.69 99 GLU A CA 1
ATOM 750 C C . GLU A 1 99 ? -3.697 -12.414 7.042 1.00 80.69 99 GLU A C 1
ATOM 752 O O . GLU A 1 99 ? -4.490 -12.995 7.784 1.00 80.69 99 GLU A O 1
ATOM 757 N N . TYR A 1 100 ? -3.148 -11.246 7.390 1.00 75.12 100 TYR A N 1
ATOM 758 C CA . TYR A 1 100 ? -3.455 -10.579 8.658 1.00 75.12 100 TYR A CA 1
ATOM 759 C C . TYR A 1 100 ? -4.961 -10.311 8.833 1.00 75.12 100 TYR A C 1
ATOM 761 O O . TYR A 1 100 ? -5.515 -10.580 9.903 1.00 75.12 100 TYR A O 1
ATOM 769 N N . PHE A 1 101 ? -5.638 -9.808 7.795 1.00 73.19 101 PHE A N 1
ATOM 770 C CA . PHE A 1 101 ? -7.075 -9.506 7.850 1.00 73.19 101 PHE A CA 1
ATOM 771 C C . PHE A 1 101 ? -7.964 -10.744 7.736 1.00 73.19 101 PHE A C 1
ATOM 773 O O . PHE A 1 101 ? -9.053 -10.762 8.304 1.00 73.19 101 PHE A O 1
ATOM 780 N N . LEU A 1 102 ? -7.489 -11.798 7.076 1.00 73.69 102 LEU A N 1
ATOM 781 C CA . LEU A 1 102 ? -8.129 -13.112 7.088 1.00 73.69 102 LEU A CA 1
ATOM 782 C C . LEU A 1 102 ? -8.216 -13.694 8.502 1.00 73.69 102 LEU A C 1
ATOM 784 O O . LEU A 1 102 ? -9.251 -14.236 8.882 1.00 73.69 102 LEU A O 1
ATOM 788 N N . LEU A 1 103 ? -7.149 -13.545 9.291 1.00 72.75 103 LEU A N 1
ATOM 789 C CA . LEU A 1 103 ? -7.107 -13.983 10.688 1.00 72.75 103 LEU A CA 1
ATOM 790 C C . LEU A 1 103 ? -7.884 -13.052 11.635 1.00 72.75 103 LEU A C 1
ATOM 792 O O . LEU A 1 103 ? -8.225 -13.456 12.744 1.00 72.75 103 LEU A O 1
ATOM 796 N N . ASN A 1 104 ? -8.175 -11.820 11.206 1.00 67.00 104 ASN A N 1
ATOM 797 C CA . ASN A 1 104 ? -8.852 -10.795 12.005 1.00 67.00 104 ASN A CA 1
ATOM 798 C C . ASN A 1 104 ? -10.015 -10.149 11.221 1.00 67.00 104 ASN A C 1
ATOM 800 O O . ASN A 1 104 ? -9.971 -8.943 10.951 1.00 67.00 104 ASN A O 1
ATOM 804 N N . PRO A 1 105 ? -11.049 -10.924 10.830 1.00 62.59 105 PRO A N 1
ATOM 805 C CA . PRO A 1 105 ? -12.112 -10.438 9.960 1.00 62.59 105 PRO A CA 1
ATOM 806 C C . PRO A 1 105 ? -13.005 -9.409 10.684 1.00 62.59 105 PRO A C 1
ATOM 808 O O . PRO A 1 105 ? -13.568 -9.705 11.739 1.00 62.59 105 PRO A O 1
ATOM 811 N N . PRO A 1 106 ? -13.213 -8.210 10.125 1.00 55.56 106 PRO A N 1
ATOM 812 C CA . PRO A 1 106 ? -14.247 -7.276 10.557 1.00 55.56 106 PRO A CA 1
ATOM 813 C C . PRO A 1 106 ? -15.633 -7.812 10.185 1.00 55.56 106 PRO A C 1
ATOM 815 O O . PRO A 1 106 ? -15.833 -8.338 9.094 1.00 55.56 106 PRO A O 1
ATOM 818 N N . GLY A 1 107 ? -16.604 -7.681 11.088 1.00 54.12 107 GLY A N 1
ATOM 819 C CA . GLY A 1 107 ? -17.901 -8.362 10.993 1.00 54.12 107 GLY A CA 1
ATOM 820 C C . GLY A 1 107 ? -18.968 -7.695 10.112 1.00 54.12 107 GLY A C 1
ATOM 821 O O . GLY A 1 107 ? -20.045 -7.407 10.626 1.00 54.12 107 GLY A O 1
ATOM 822 N N . VAL A 1 108 ? -18.727 -7.446 8.815 1.00 55.72 108 VAL A N 1
ATOM 823 C CA . VAL A 1 108 ? -19.727 -6.826 7.907 1.00 55.72 108 VAL A CA 1
ATOM 824 C C . VAL A 1 108 ? -20.036 -7.715 6.679 1.00 55.72 108 VAL A C 1
ATOM 826 O O . VAL A 1 108 ? -19.264 -8.586 6.295 1.00 55.72 108 VAL A O 1
ATOM 829 N N . ILE A 1 109 ? -21.213 -7.546 6.063 1.00 54.00 109 ILE A N 1
ATOM 830 C CA . ILE A 1 109 ? -21.671 -8.292 4.871 1.00 54.00 109 ILE A CA 1
ATOM 831 C C . ILE A 1 109 ? -21.444 -7.436 3.609 1.00 54.00 109 ILE A C 1
ATOM 833 O O . ILE A 1 109 ? -21.767 -6.250 3.614 1.00 54.00 109 ILE A O 1
ATOM 837 N N . CYS A 1 110 ? -20.905 -8.021 2.530 1.00 58.06 110 CYS A N 1
ATOM 838 C CA . CYS A 1 110 ? -20.516 -7.301 1.304 1.00 58.06 110 CYS A CA 1
ATOM 839 C C . CYS A 1 110 ? -21.524 -7.350 0.147 1.00 58.06 110 CYS A C 1
ATOM 841 O O . CYS A 1 110 ? -22.408 -8.203 0.091 1.00 58.06 110 CYS A O 1
ATOM 843 N N . THR A 1 111 ? -21.363 -6.404 -0.789 1.00 56.69 111 THR A N 1
ATOM 844 C CA . THR A 1 111 ? -22.174 -6.231 -2.004 1.00 56.69 111 THR A CA 1
ATOM 845 C C . THR A 1 111 ? -21.655 -7.080 -3.175 1.00 56.69 111 THR A C 1
ATOM 847 O O . THR A 1 111 ? -20.492 -7.473 -3.223 1.00 56.69 111 THR A O 1
ATOM 850 N N . ALA A 1 112 ? -22.514 -7.353 -4.163 1.00 57.62 112 ALA A N 1
ATOM 851 C CA . ALA A 1 112 ? -22.219 -8.249 -5.289 1.00 57.62 112 ALA A CA 1
ATOM 852 C C . ALA A 1 112 ? -21.203 -7.713 -6.331 1.00 57.62 112 ALA A C 1
ATOM 854 O O . ALA A 1 112 ? -20.846 -8.443 -7.251 1.00 57.62 112 ALA A O 1
ATOM 855 N N . THR A 1 113 ? -20.739 -6.462 -6.227 1.00 62.00 113 THR A N 1
ATOM 856 C CA . THR A 1 113 ? -19.952 -5.779 -7.281 1.00 62.00 113 THR A CA 1
ATOM 857 C C . THR A 1 113 ? -18.437 -5.962 -7.182 1.00 62.00 113 THR A C 1
ATOM 859 O O . THR A 1 113 ? -17.710 -5.562 -8.087 1.00 62.00 113 THR A O 1
ATOM 862 N N . TRP A 1 114 ? -17.951 -6.599 -6.120 1.00 67.94 114 TRP A N 1
ATOM 863 C CA . TRP A 1 114 ? -16.527 -6.664 -5.779 1.00 67.94 114 TRP A CA 1
ATOM 864 C C . TRP A 1 114 ? -15.625 -7.280 -6.861 1.00 67.94 114 TRP A C 1
ATOM 866 O O . TRP A 1 114 ? -14.475 -6.878 -7.005 1.00 67.94 114 TRP A O 1
ATOM 876 N N . ALA A 1 115 ? -16.125 -8.252 -7.631 1.00 67.38 115 ALA A N 1
ATOM 877 C CA . ALA A 1 115 ? -15.319 -8.944 -8.638 1.00 67.38 115 ALA A CA 1
ATOM 878 C C . ALA A 1 115 ? -14.903 -8.004 -9.781 1.00 67.38 115 ALA A C 1
ATOM 880 O O . ALA A 1 115 ? -13.804 -8.122 -10.319 1.00 67.38 115 ALA A O 1
ATOM 881 N N . VAL A 1 116 ? -15.765 -7.040 -10.123 1.00 69.88 116 VAL A N 1
ATOM 882 C CA . VAL A 1 116 ? -15.465 -6.009 -11.128 1.00 69.88 116 VAL A CA 1
ATOM 883 C C . VAL A 1 116 ? -14.385 -5.072 -10.604 1.00 69.88 116 VAL A C 1
ATOM 885 O O . VAL A 1 116 ? -13.436 -4.751 -11.318 1.00 69.88 116 VAL A O 1
ATOM 888 N N . ASP A 1 117 ? -14.499 -4.684 -9.339 1.00 66.44 117 ASP A N 1
ATOM 889 C CA . ASP A 1 117 ? -13.533 -3.804 -8.705 1.00 66.44 117 ASP A CA 1
ATOM 890 C C . ASP A 1 117 ? -12.146 -4.475 -8.624 1.00 66.44 117 ASP A C 1
ATOM 892 O O . ASP A 1 117 ? -11.150 -3.849 -8.981 1.00 66.44 117 ASP A O 1
ATOM 896 N N . VAL A 1 118 ? -12.056 -5.766 -8.261 1.00 77.94 118 VAL A N 1
ATOM 897 C CA . VAL A 1 118 ? -10.791 -6.541 -8.266 1.00 77.94 118 VAL A CA 1
ATOM 898 C C . VAL A 1 118 ? -10.084 -6.471 -9.622 1.00 77.94 118 VAL A C 1
ATOM 900 O O . VAL A 1 118 ? -8.875 -6.239 -9.673 1.00 77.94 118 VAL A O 1
ATOM 903 N N . GLU A 1 119 ? -10.814 -6.616 -10.727 1.00 74.38 119 GLU A N 1
ATOM 904 C CA . GLU A 1 119 ? -10.223 -6.542 -12.067 1.00 74.38 119 GLU A CA 1
ATOM 905 C C . GLU A 1 119 ? -9.723 -5.133 -12.422 1.00 74.38 119 GLU A C 1
ATOM 907 O O . GLU A 1 119 ? -8.663 -4.998 -13.043 1.00 74.38 119 GLU A O 1
ATOM 912 N N . ILE A 1 120 ? -10.414 -4.080 -11.965 1.00 71.44 120 ILE A N 1
ATOM 913 C CA . ILE A 1 120 ? -9.932 -2.694 -12.074 1.00 71.44 120 ILE A CA 1
ATOM 914 C C . ILE A 1 120 ? -8.599 -2.546 -11.331 1.00 71.44 120 ILE A C 1
ATOM 916 O O . ILE A 1 120 ? -7.641 -1.993 -11.874 1.00 71.44 120 ILE A O 1
ATOM 920 N N . TYR A 1 121 ? -8.493 -3.096 -10.122 1.00 79.88 121 TYR A N 1
ATOM 921 C CA . TYR A 1 121 ? -7.262 -3.016 -9.341 1.00 79.88 121 TYR A CA 1
ATOM 922 C C . TYR A 1 121 ? -6.115 -3.805 -9.966 1.00 79.88 121 TYR A C 1
ATOM 924 O O . TYR A 1 121 ? -5.000 -3.292 -10.044 1.00 79.88 121 TYR A O 1
ATOM 932 N N . LYS A 1 122 ? -6.367 -5.005 -10.496 1.00 79.31 122 LYS A N 1
ATOM 933 C CA . LYS A 1 122 ? -5.352 -5.758 -11.251 1.00 79.31 122 LYS A CA 1
ATOM 934 C C . LYS A 1 122 ? -4.881 -4.982 -12.477 1.00 79.31 122 LYS A C 1
ATOM 936 O O . LYS A 1 122 ? -3.698 -5.020 -12.803 1.00 79.31 122 LYS A O 1
ATOM 941 N N . ALA A 1 123 ? -5.776 -4.261 -13.155 1.00 75.50 123 ALA A N 1
ATOM 942 C CA . ALA A 1 123 ? -5.389 -3.389 -14.259 1.00 75.50 123 ALA A CA 1
ATOM 943 C C . ALA A 1 123 ? -4.472 -2.246 -13.796 1.00 75.50 123 ALA A C 1
ATOM 945 O O . ALA A 1 123 ? -3.429 -2.049 -14.414 1.00 75.50 123 ALA A O 1
ATOM 946 N N . MET A 1 124 ? -4.796 -1.571 -12.687 1.00 78.88 124 MET A N 1
ATOM 947 C CA . MET A 1 124 ? -3.939 -0.530 -12.099 1.00 78.88 124 MET A CA 1
ATOM 948 C C . MET A 1 124 ? -2.570 -1.076 -11.676 1.00 78.88 124 MET A C 1
ATOM 950 O O . MET A 1 124 ? -1.546 -0.468 -11.973 1.00 78.88 124 MET A O 1
ATOM 954 N N . ARG A 1 125 ? -2.526 -2.245 -11.025 1.00 84.94 125 ARG A N 1
ATOM 955 C CA . ARG A 1 125 ? -1.268 -2.887 -10.613 1.00 84.94 125 ARG A CA 1
ATOM 956 C C . ARG A 1 125 ? -0.360 -3.192 -11.799 1.00 84.94 125 ARG A C 1
ATOM 958 O O . ARG A 1 125 ? 0.819 -2.863 -11.750 1.00 84.94 125 ARG A O 1
ATOM 965 N N . ARG A 1 126 ? -0.917 -3.745 -12.884 1.00 79.50 126 ARG A N 1
ATOM 966 C CA . ARG A 1 126 ? -0.169 -4.046 -14.118 1.00 79.50 126 ARG A CA 1
ATOM 967 C C . ARG A 1 126 ? 0.395 -2.802 -14.806 1.00 79.50 126 ARG A C 1
ATOM 969 O O . ARG A 1 126 ? 1.363 -2.932 -15.552 1.00 79.50 126 ARG A O 1
ATOM 976 N N . ASP A 1 127 ? -0.237 -1.649 -14.605 1.00 77.81 127 ASP A N 1
ATOM 977 C CA . ASP A 1 127 ? 0.221 -0.358 -15.127 1.00 77.81 127 ASP A CA 1
ATOM 978 C C . ASP A 1 127 ? 1.347 0.232 -14.259 1.00 77.81 127 ASP A C 1
ATOM 980 O O . ASP A 1 127 ? 2.327 0.764 -14.770 1.00 77.81 127 ASP A O 1
ATOM 984 N N . LEU A 1 128 ? 1.247 0.074 -12.935 1.00 79.44 128 LEU A N 1
ATOM 985 C CA . LEU A 1 128 ? 2.160 0.687 -11.963 1.00 79.44 128 LEU A CA 1
ATOM 986 C C . LEU A 1 128 ? 3.378 -0.176 -11.608 1.00 79.44 128 LEU A C 1
ATOM 988 O O . LEU A 1 128 ? 4.420 0.353 -11.220 1.00 79.44 128 LEU A O 1
ATOM 992 N N . ILE A 1 129 ? 3.257 -1.502 -11.690 1.00 77.00 129 ILE A N 1
ATOM 993 C CA . ILE A 1 129 ? 4.297 -2.456 -11.303 1.00 77.00 129 ILE A CA 1
ATOM 994 C C . ILE A 1 129 ? 4.807 -3.154 -12.569 1.00 77.00 129 ILE A C 1
ATOM 996 O O . ILE A 1 129 ? 4.055 -3.867 -13.236 1.00 77.00 129 ILE A O 1
ATOM 1000 N N . PRO A 1 130 ? 6.100 -3.013 -12.915 1.00 72.06 130 PRO A N 1
ATOM 1001 C CA . PRO A 1 130 ? 6.664 -3.698 -14.069 1.00 72.06 130 PRO A CA 1
ATOM 1002 C C . PRO A 1 130 ? 6.461 -5.216 -13.962 1.00 72.06 130 PRO A C 1
ATOM 1004 O O . PRO A 1 130 ? 6.863 -5.819 -12.967 1.00 72.06 130 PRO A O 1
ATOM 1007 N N . ARG A 1 131 ? 5.929 -5.859 -15.014 1.00 65.44 131 ARG A N 1
ATOM 1008 C CA . ARG A 1 131 ? 5.580 -7.302 -15.038 1.00 65.44 131 ARG A CA 1
ATOM 1009 C C . ARG A 1 131 ? 6.680 -8.255 -14.553 1.00 65.44 131 ARG A C 1
ATOM 1011 O O . ARG A 1 131 ? 6.382 -9.332 -14.062 1.00 65.44 131 ARG A O 1
ATOM 1018 N N . LYS A 1 132 ? 7.959 -7.884 -14.693 1.00 61.16 132 LYS A N 1
ATOM 1019 C CA . LYS A 1 132 ? 9.104 -8.697 -14.232 1.00 61.16 132 LYS A CA 1
ATOM 1020 C C . LYS A 1 132 ? 9.296 -8.692 -12.707 1.00 61.16 132 LYS A C 1
ATOM 1022 O O . LYS A 1 132 ? 10.096 -9.475 -12.210 1.00 61.16 132 LYS A O 1
ATOM 1027 N N . LYS A 1 133 ? 8.632 -7.780 -11.991 1.00 62.41 133 LYS A N 1
ATOM 1028 C CA . LYS A 1 133 ? 8.765 -7.548 -10.543 1.00 62.41 133 LYS A CA 1
ATOM 1029 C C . LYS A 1 133 ? 7.467 -7.822 -9.773 1.00 62.41 133 LYS A C 1
ATOM 1031 O O . LYS A 1 133 ? 7.453 -7.666 -8.555 1.00 62.41 133 LYS A O 1
ATOM 1036 N N . GLU A 1 134 ? 6.3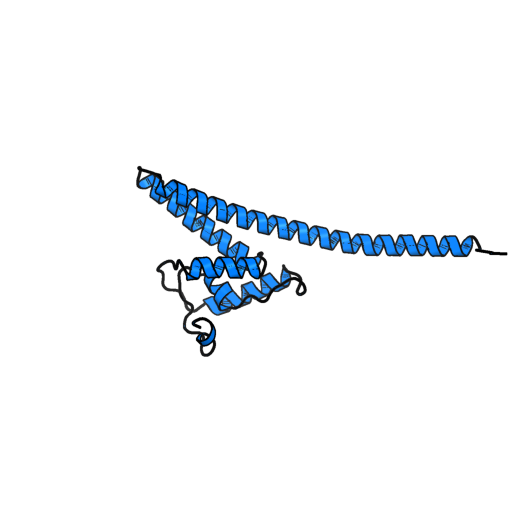83 -8.188 -10.457 1.00 66.25 134 GLU A N 1
ATOM 1037 C CA . GLU A 1 134 ? 5.102 -8.480 -9.817 1.00 66.25 134 GLU A CA 1
ATOM 1038 C C . GLU A 1 134 ? 5.004 -9.977 -9.501 1.00 66.25 134 GLU A C 1
ATOM 1040 O O . GLU A 1 134 ? 4.893 -10.804 -10.404 1.00 66.25 134 GLU A O 1
ATOM 1045 N N . ALA A 1 135 ? 5.058 -10.327 -8.214 1.00 68.06 135 ALA A N 1
ATOM 1046 C CA . ALA A 1 135 ? 4.563 -11.621 -7.763 1.00 68.06 135 ALA A CA 1
ATOM 1047 C C . ALA A 1 135 ? 3.040 -11.649 -7.958 1.00 68.06 135 ALA A C 1
ATOM 1049 O O . ALA A 1 135 ? 2.360 -10.671 -7.634 1.00 68.06 135 ALA A O 1
ATOM 1050 N N . GLU A 1 136 ? 2.520 -12.743 -8.513 1.00 74.88 136 GLU A N 1
ATOM 1051 C CA . GLU A 1 136 ? 1.091 -12.893 -8.781 1.00 74.88 136 GLU A CA 1
ATOM 1052 C C . GLU A 1 136 ? 0.301 -12.815 -7.467 1.00 74.88 136 GLU A C 1
ATOM 1054 O O . GLU A 1 136 ? 0.588 -13.529 -6.503 1.00 74.88 136 GLU A O 1
ATOM 1059 N N . VAL A 1 137 ? -0.677 -11.911 -7.421 1.00 74.19 137 VAL A N 1
ATOM 1060 C CA . VAL A 1 137 ? -1.603 -11.774 -6.296 1.00 74.19 137 VAL A CA 1
ATOM 1061 C C . VAL A 1 137 ? -2.914 -12.429 -6.693 1.00 74.19 137 VAL A C 1
ATOM 1063 O O . VAL A 1 137 ? -3.521 -12.041 -7.691 1.00 74.19 137 VAL A O 1
ATOM 1066 N N . ASP A 1 138 ? -3.349 -13.405 -5.902 1.00 79.44 138 ASP A N 1
ATOM 1067 C CA . ASP A 1 138 ? -4.632 -14.071 -6.105 1.00 79.44 138 ASP A CA 1
ATOM 1068 C C . ASP A 1 138 ? -5.816 -13.116 -5.865 1.00 79.44 138 ASP A C 1
ATOM 1070 O O . ASP A 1 138 ? -5.781 -12.252 -4.980 1.00 79.44 138 ASP A O 1
ATOM 1074 N N . ASP A 1 139 ? -6.889 -13.314 -6.632 1.00 71.50 139 ASP A N 1
ATOM 1075 C CA . ASP A 1 139 ? -8.097 -12.484 -6.622 1.00 71.50 139 ASP A CA 1
ATOM 1076 C C . ASP A 1 139 ? -8.710 -12.422 -5.217 1.00 71.50 139 ASP A C 1
ATOM 1078 O O . ASP A 1 139 ? -9.144 -11.357 -4.769 1.00 71.50 139 ASP A O 1
ATOM 1082 N N . ALA A 1 140 ? -8.695 -13.547 -4.491 1.00 71.69 140 ALA A N 1
ATOM 1083 C CA . ALA A 1 140 ? -9.216 -13.613 -3.133 1.00 71.69 140 ALA A CA 1
ATOM 1084 C C . ALA A 1 140 ? -8.385 -12.755 -2.171 1.00 71.69 140 ALA A C 1
ATOM 1086 O O . ALA A 1 140 ? -8.947 -12.009 -1.372 1.00 71.69 140 ALA A O 1
ATOM 1087 N N . ARG A 1 141 ? -7.050 -12.791 -2.263 1.00 76.88 141 ARG A N 1
ATOM 1088 C CA . ARG A 1 141 ? -6.173 -11.985 -1.395 1.00 76.88 141 ARG A CA 1
ATOM 1089 C C . ARG A 1 141 ? -6.324 -10.492 -1.665 1.00 76.88 141 ARG A C 1
ATOM 1091 O O . ARG A 1 141 ? -6.430 -9.714 -0.718 1.00 76.88 141 ARG A O 1
ATOM 1098 N N . LEU A 1 142 ? -6.406 -10.097 -2.936 1.00 77.19 142 LEU A N 1
ATOM 1099 C CA . LEU A 1 142 ? -6.675 -8.706 -3.300 1.00 77.19 142 LEU A CA 1
ATOM 1100 C C . LEU A 1 142 ? -8.040 -8.257 -2.759 1.00 77.19 142 LEU A C 1
ATOM 1102 O O . LEU A 1 142 ? -8.153 -7.186 -2.163 1.00 77.19 142 LEU A O 1
ATOM 1106 N N . TYR A 1 143 ? -9.057 -9.110 -2.890 1.00 73.44 143 TYR A N 1
ATOM 1107 C CA . TYR A 1 143 ? -10.380 -8.866 -2.330 1.00 73.44 143 TYR A CA 1
ATOM 1108 C C . TYR A 1 143 ? -10.343 -8.651 -0.811 1.00 73.44 143 TYR A C 1
ATOM 1110 O O . TYR A 1 143 ? -10.857 -7.645 -0.320 1.00 73.44 143 TYR A O 1
ATOM 1118 N N . TYR A 1 144 ? -9.687 -9.542 -0.065 1.00 70.62 144 TYR A N 1
ATOM 1119 C CA . TYR A 1 144 ? -9.552 -9.407 1.388 1.00 70.62 144 TYR A CA 1
ATOM 1120 C C . TYR A 1 144 ? -8.799 -8.152 1.799 1.00 70.62 144 TYR A C 1
ATOM 1122 O O . TYR A 1 144 ? -9.019 -7.628 2.884 1.00 70.62 144 TYR A O 1
ATOM 1130 N N . LEU A 1 145 ? -7.919 -7.634 0.954 1.00 75.06 145 LEU A N 1
ATOM 1131 C CA . LEU A 1 145 ? -7.254 -6.384 1.256 1.00 75.06 145 LEU A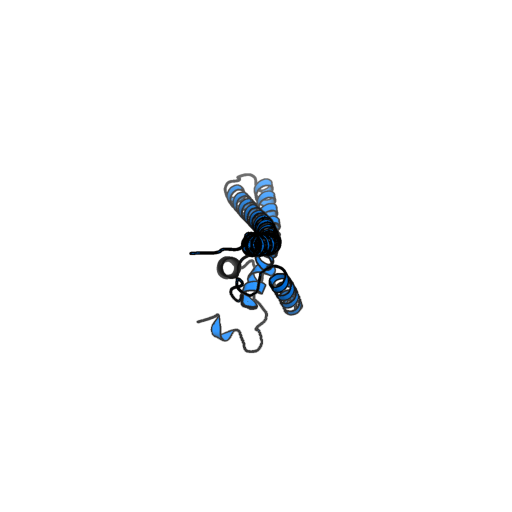 CA 1
ATOM 1132 C C . LEU A 1 145 ? -8.217 -5.196 1.147 1.00 75.06 145 LEU A C 1
ATOM 1134 O O . LEU A 1 145 ? -8.343 -4.368 2.049 1.00 75.06 145 LEU A O 1
ATOM 1138 N N . LEU A 1 146 ? -8.919 -5.128 0.023 1.00 73.25 146 LEU A N 1
ATOM 1139 C CA . LEU A 1 146 ? -9.729 -3.986 -0.383 1.00 73.25 146 LEU A CA 1
ATOM 1140 C C . LEU A 1 146 ? -11.036 -3.925 0.420 1.00 73.25 146 LEU A C 1
ATOM 1142 O O . LEU A 1 146 ? -11.379 -2.904 1.024 1.00 73.25 146 LEU A O 1
ATOM 1146 N N . TRP A 1 147 ? -11.708 -5.067 0.530 1.00 72.00 147 TRP A N 1
ATOM 1147 C CA . TRP A 1 147 ? -12.969 -5.235 1.245 1.00 72.00 147 TRP A CA 1
ATOM 1148 C C . TRP A 1 147 ? -12.805 -6.124 2.455 1.00 72.00 147 TRP A C 1
ATOM 1150 O O . TRP A 1 147 ? -13.734 -6.847 2.777 1.00 72.00 147 TRP A O 1
ATOM 1160 N N . GLY A 1 148 ? -11.658 -6.068 3.134 1.00 58.06 148 GLY A N 1
ATOM 1161 C CA . GLY A 1 148 ? -11.306 -6.882 4.299 1.00 58.06 148 GLY A CA 1
ATOM 1162 C C . GLY A 1 148 ? -12.192 -6.755 5.520 1.00 58.06 148 GLY A C 1
ATOM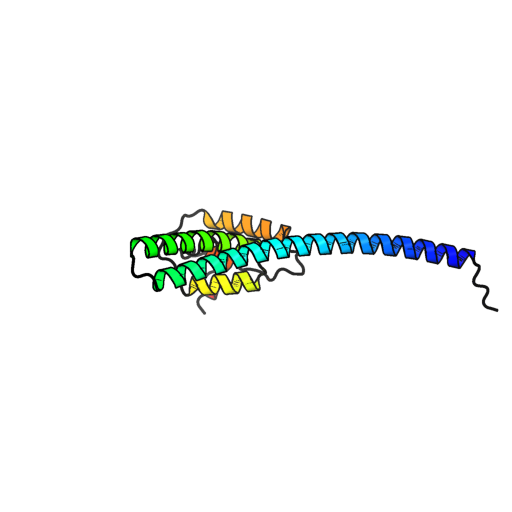 1163 O O . GLY A 1 148 ? -11.643 -6.782 6.598 1.00 58.06 148 GLY A O 1
ATOM 1164 N N . ASN A 1 149 ? -13.496 -6.556 5.344 1.00 59.00 149 ASN A N 1
ATOM 1165 C CA . ASN A 1 149 ? -14.611 -6.585 6.262 1.00 59.00 149 ASN A CA 1
ATOM 1166 C C . ASN A 1 149 ? -15.628 -7.677 5.871 1.00 59.00 149 ASN A C 1
ATOM 1168 O O . ASN A 1 149 ? -16.741 -7.625 6.374 1.00 59.00 149 ASN A O 1
ATOM 1172 N N . CYS A 1 150 ? -15.312 -8.587 4.938 1.00 59.22 150 CYS A N 1
ATOM 1173 C CA . CYS A 1 150 ? -16.230 -9.631 4.477 1.00 59.22 150 CYS A CA 1
ATOM 1174 C C . CYS A 1 150 ? -15.510 -10.808 3.797 1.00 59.22 150 CYS A C 1
ATOM 1176 O O . CYS A 1 150 ? -14.405 -10.673 3.278 1.00 59.22 150 CYS A O 1
ATOM 1178 N N . LEU A 1 151 ? -16.161 -11.976 3.782 1.00 54.19 151 LEU A N 1
ATOM 1179 C CA . LEU A 1 151 ? -15.757 -13.127 2.967 1.00 54.19 151 LEU A CA 1
ATOM 1180 C C . LEU A 1 151 ? -16.210 -12.909 1.514 1.00 54.19 151 LEU A C 1
ATOM 1182 O O . LEU A 1 151 ? -17.291 -12.344 1.312 1.00 54.19 151 LEU A O 1
ATOM 1186 N N . PRO A 1 152 ? -15.431 -13.320 0.498 1.00 53.69 152 PRO A N 1
ATOM 1187 C CA . PRO A 1 152 ? -15.914 -13.319 -0.871 1.00 53.69 152 PRO A CA 1
ATOM 1188 C C . PRO A 1 152 ? -17.110 -14.280 -0.939 1.00 53.69 152 PRO A C 1
ATOM 1190 O O . PRO A 1 152 ? -17.082 -15.337 -0.297 1.00 53.69 152 PRO A O 1
ATOM 1193 N N . PRO A 1 153 ? -18.190 -13.940 -1.667 1.00 55.06 153 PRO A N 1
ATOM 1194 C CA . PRO A 1 153 ? -19.182 -14.929 -2.064 1.00 55.06 153 PRO A CA 1
ATOM 1195 C C . PRO A 1 153 ? -18.442 -16.112 -2.686 1.00 55.06 153 PRO A C 1
ATOM 1197 O O . PRO A 1 153 ? -17.476 -15.856 -3.410 1.00 55.06 153 PRO A O 1
ATOM 1200 N N . PRO A 1 154 ? -18.871 -17.362 -2.431 1.00 54.47 154 PRO A N 1
ATOM 1201 C CA . PRO A 1 154 ? -18.175 -18.533 -2.937 1.00 54.47 154 PRO A CA 1
ATOM 1202 C C . PRO A 1 154 ? -17.929 -18.361 -4.432 1.00 54.47 154 PRO A C 1
ATOM 1204 O O . PRO A 1 154 ? -18.870 -18.296 -5.230 1.00 54.47 154 PRO A O 1
ATOM 1207 N N . LEU A 1 155 ? -16.656 -18.217 -4.796 1.00 51.22 155 LEU A N 1
ATOM 1208 C CA . LEU A 1 155 ? -16.246 -18.122 -6.181 1.00 51.22 155 LEU A CA 1
ATOM 1209 C C . LEU A 1 155 ? -16.541 -19.489 -6.764 1.00 51.22 155 LEU A C 1
ATOM 1211 O O . LEU A 1 155 ? -15.897 -20.466 -6.379 1.00 51.22 155 LEU A O 1
ATOM 1215 N N . ALA A 1 156 ? -17.536 -19.573 -7.649 1.00 41.16 156 ALA A N 1
ATOM 1216 C CA . ALA A 1 156 ? -17.911 -20.813 -8.312 1.00 41.16 156 ALA A CA 1
ATOM 1217 C C . ALA A 1 156 ? -16.646 -21.526 -8.842 1.00 41.16 156 ALA A C 1
ATOM 1219 O O . ALA A 1 156 ? -16.077 -21.136 -9.858 1.00 41.16 156 ALA A O 1
ATOM 1220 N N . GLY A 1 157 ? -16.174 -22.537 -8.101 1.00 46.38 157 GLY A N 1
ATOM 1221 C CA . GLY A 1 157 ? -15.074 -23.427 -8.475 1.00 46.38 157 GLY A CA 1
ATOM 1222 C C . GLY A 1 157 ? -13.638 -23.111 -8.014 1.00 46.38 157 GLY A C 1
ATOM 1223 O O . GLY A 1 157 ? -12.780 -23.930 -8.332 1.00 46.38 157 GLY A O 1
ATOM 1224 N N . ARG A 1 158 ? -13.321 -22.020 -7.287 1.00 47.31 158 ARG A N 1
ATOM 1225 C CA . ARG A 1 158 ? -11.910 -21.697 -6.913 1.00 47.31 158 ARG A CA 1
ATOM 1226 C C . ARG A 1 158 ? -11.538 -21.816 -5.424 1.00 47.31 158 ARG A C 1
ATOM 1228 O O . ARG A 1 158 ? -10.366 -22.025 -5.123 1.00 47.31 158 ARG A O 1
ATOM 1235 N N . ASP A 1 159 ? -12.506 -21.806 -4.508 1.00 45.94 159 ASP A N 1
ATOM 1236 C CA . ASP A 1 159 ? -12.243 -21.714 -3.056 1.00 45.94 159 ASP A CA 1
ATOM 1237 C C . ASP A 1 159 ? -11.766 -23.010 -2.372 1.00 45.94 159 ASP A C 1
ATOM 1239 O O . ASP A 1 159 ? -11.410 -22.989 -1.193 1.00 45.94 159 ASP A O 1
ATOM 1243 N N . ALA A 1 160 ? -11.717 -24.144 -3.077 1.00 47.22 160 ALA A N 1
ATOM 1244 C CA . ALA A 1 160 ? -11.284 -25.414 -2.482 1.00 47.22 160 ALA A CA 1
ATOM 1245 C C . ALA A 1 160 ? -9.802 -25.414 -2.052 1.00 47.22 160 ALA A C 1
ATOM 1247 O O . ALA A 1 160 ? -9.438 -26.169 -1.162 1.00 47.22 160 ALA A O 1
ATOM 1248 N N . LYS A 1 161 ? -8.958 -24.551 -2.638 1.00 47.19 161 LYS A N 1
ATOM 1249 C CA . LYS A 1 161 ? -7.510 -24.506 -2.359 1.00 47.19 161 LYS A CA 1
ATOM 1250 C C . LYS A 1 161 ? -7.080 -23.554 -1.241 1.00 47.19 161 LYS A C 1
ATOM 1252 O O . LYS A 1 161 ? -5.921 -23.582 -0.858 1.00 47.19 161 LYS A O 1
ATOM 1257 N N . LEU A 1 162 ? -7.967 -22.692 -0.748 1.00 42.62 162 LEU A N 1
ATOM 1258 C CA . LEU A 1 162 ? -7.632 -21.705 0.292 1.00 42.62 162 LEU A CA 1
ATOM 1259 C C . LEU A 1 162 ? -7.990 -22.188 1.710 1.00 42.62 162 LEU A C 1
ATOM 1261 O O . LEU A 1 162 ? -7.792 -21.453 2.673 1.00 42.62 162 LEU A O 1
ATOM 1265 N N . ARG A 1 163 ? -8.554 -23.398 1.834 1.00 43.19 163 ARG A N 1
ATOM 1266 C CA . ARG A 1 163 ? -8.963 -24.025 3.105 1.00 43.19 163 ARG A CA 1
ATOM 1267 C C . ARG A 1 163 ? -8.137 -25.265 3.479 1.00 43.19 163 ARG A C 1
ATOM 1269 O O . ARG A 1 163 ? -8.465 -25.904 4.477 1.00 43.19 163 ARG A O 1
ATOM 1276 N N . GLU A 1 164 ? -7.122 -25.596 2.685 1.00 42.84 164 GLU A N 1
ATOM 1277 C CA . GLU A 1 164 ? -6.111 -26.633 2.954 1.00 42.84 164 GLU A CA 1
ATOM 1278 C C . GLU A 1 164 ? -4.789 -25.970 3.350 1.00 42.84 164 GLU A C 1
ATOM 1280 O O . GLU A 1 164 ? -4.114 -26.517 4.250 1.00 42.84 164 GLU A O 1
#